Protein AF-A0A699W8Z4-F1 (afdb_monomer)

Mean predicted aligned error: 20.71 Å

Secondary structure (DSSP, 8-state):
-HHHH---------GGGS-----SHHHHHHHHHHHHHHHHHHHHHHHHHHHHHHHHHHHHHHT----TT-S----GGGS-TT-------------EEEEETTEEEEE-

Sequence (108 aa):
FEMLYGRKCRALIYWDQVGERVIEGPEMIEVTNEKVDVTKEKLKEARTRQKSYADKHRRSIEGYKYHPLHVISYPPDQIRTDLSYVKEPEAILDRQDRVMRNKTIPFV

Radius of gyration: 31.48 Å; Cα contacts (8 Å, |Δi|>4): 25; chains: 1; bounding box: 66×32×83 Å

Solvent-accessible surface area (backbone atoms only — not comparable to full-atom values): 7192 Å² total; per-residue (Å²): 104,45,91,78,68,77,49,85,78,84,75,91,71,74,69,73,81,68,52,86,67,79,71,74,57,72,68,53,53,53,58,46,50,54,52,50,52,55,49,51,52,52,51,51,50,52,49,52,53,52,47,52,54,52,50,53,54,49,50,59,58,65,66,56,68,81,53,88,75,72,63,80,75,75,69,76,84,77,62,53,93,80,72,69,82,80,85,75,83,78,75,80,86,72,80,51,66,51,77,52,100,88,50,71,46,72,62,124

pLDDT: mean 71.03, std 14.37, range [50.16, 97.56]

Structure (mmCIF, N/CA/C/O backbone):
data_AF-A0A699W8Z4-F1
#
_entry.id   AF-A0A699W8Z4-F1
#
loop_
_atom_site.group_PDB
_atom_site.id
_atom_site.type_symbol
_atom_site.label_atom_id
_atom_site.label_alt_id
_atom_site.label_comp_id
_atom_site.label_asym_id
_atom_site.label_entity_id
_atom_site.label_seq_id
_atom_site.pdbx_PDB_ins_code
_atom_site.Cartn_x
_atom_site.Cartn_y
_atom_site.Cartn_z
_atom_site.occupancy
_atom_site.B_iso_or_equiv
_atom_site.auth_seq_id
_atom_site.auth_comp_id
_atom_site.auth_asym_id
_atom_site.auth_atom_id
_atom_site.pdbx_PDB_model_num
ATOM 1 N N . PHE A 1 1 ? -34.199 8.991 -5.380 1.00 58.59 1 PHE A N 1
ATOM 2 C CA . PHE A 1 1 ? -33.123 8.441 -6.234 1.00 58.59 1 PHE A CA 1
ATOM 3 C C . PHE A 1 1 ? -33.701 7.768 -7.479 1.00 58.59 1 PHE A C 1
ATOM 5 O O . PHE A 1 1 ? -33.406 8.234 -8.569 1.00 58.59 1 PHE A O 1
AT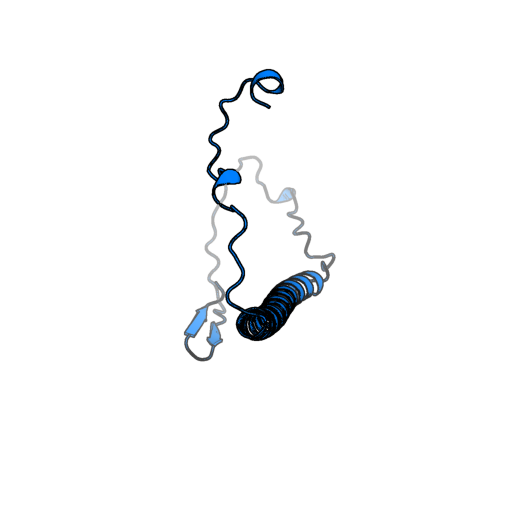OM 12 N N . GLU A 1 2 ? -34.605 6.787 -7.345 1.00 66.38 2 GLU A N 1
ATOM 13 C CA . GLU A 1 2 ? -35.345 6.191 -8.480 1.00 66.38 2 GLU A CA 1
ATOM 14 C C . GLU A 1 2 ? -36.110 7.217 -9.331 1.00 66.38 2 GLU A C 1
ATOM 16 O O . GLU A 1 2 ? -35.928 7.245 -10.541 1.00 66.38 2 GLU A O 1
ATOM 21 N N . MET A 1 3 ? -36.874 8.129 -8.718 1.00 63.16 3 MET A N 1
ATOM 22 C CA . MET A 1 3 ? -37.578 9.191 -9.461 1.00 63.16 3 MET A CA 1
ATOM 23 C C . MET A 1 3 ? -36.656 10.227 -10.130 1.00 63.16 3 MET A C 1
ATOM 25 O O . MET A 1 3 ? -37.082 10.894 -11.061 1.00 63.16 3 MET A O 1
ATOM 29 N N . LEU A 1 4 ? -35.409 10.376 -9.670 1.00 71.44 4 LEU A N 1
ATOM 30 C CA . LEU A 1 4 ? -34.469 11.369 -10.213 1.00 71.44 4 LEU A CA 1
ATOM 31 C C . LEU A 1 4 ? -33.598 10.801 -11.340 1.00 71.44 4 LEU A C 1
ATOM 33 O O . LEU A 1 4 ? -33.197 11.539 -12.229 1.00 71.44 4 LEU A O 1
ATOM 37 N N . TYR A 1 5 ? -33.293 9.502 -11.296 1.00 75.38 5 TYR A N 1
ATOM 38 C CA . TYR A 1 5 ? -32.319 8.875 -12.198 1.00 75.38 5 TYR A CA 1
ATOM 39 C C . TYR A 1 5 ? -32.858 7.634 -12.930 1.00 75.38 5 TYR A C 1
ATOM 41 O O . TYR A 1 5 ? -32.111 6.987 -13.662 1.00 75.38 5 TYR A O 1
ATOM 49 N N . GLY A 1 6 ? -34.128 7.265 -12.729 1.00 73.62 6 GLY A N 1
ATOM 50 C CA . GLY A 1 6 ? -34.839 6.242 -13.506 1.00 73.62 6 GLY A CA 1
ATOM 51 C C . GLY A 1 6 ? -34.324 4.803 -13.369 1.00 73.62 6 GLY A C 1
ATOM 52 O O . GLY A 1 6 ? -34.761 3.929 -14.114 1.00 73.62 6 GLY A O 1
ATOM 53 N N . ARG A 1 7 ? -33.397 4.519 -12.443 1.00 72.62 7 ARG A N 1
ATOM 54 C CA . ARG A 1 7 ? -32.856 3.168 -12.218 1.00 72.62 7 ARG A CA 1
ATOM 55 C C . ARG A 1 7 ? -33.319 2.596 -10.890 1.00 72.62 7 ARG A C 1
ATOM 57 O O . ARG A 1 7 ? -33.156 3.253 -9.864 1.00 72.62 7 ARG A O 1
ATOM 64 N N . LYS A 1 8 ? -33.830 1.356 -10.931 1.00 67.94 8 LYS A N 1
ATOM 65 C CA . LYS A 1 8 ? -34.246 0.614 -9.738 1.00 67.94 8 LYS A CA 1
ATOM 66 C C . LYS A 1 8 ? -33.076 0.478 -8.769 1.00 67.94 8 LYS A C 1
ATOM 68 O O . LYS A 1 8 ? -32.028 -0.064 -9.131 1.00 67.94 8 LYS A O 1
ATOM 73 N N . CYS A 1 9 ? -33.248 0.965 -7.549 1.00 65.50 9 CYS A N 1
ATOM 74 C CA . CYS A 1 9 ? -32.247 0.836 -6.505 1.00 65.50 9 CYS A CA 1
ATOM 75 C C . CYS A 1 9 ? -32.200 -0.627 -6.050 1.00 65.50 9 CYS A C 1
ATOM 77 O O . CYS A 1 9 ? -33.095 -1.093 -5.351 1.00 65.50 9 CYS A O 1
ATOM 79 N N . ARG A 1 10 ? -31.135 -1.364 -6.382 1.00 64.88 10 ARG A N 1
ATOM 80 C CA . ARG A 1 10 ? -30.791 -2.589 -5.643 1.00 64.88 10 ARG A CA 1
ATOM 81 C C . ARG A 1 10 ? -30.096 -2.170 -4.350 1.00 64.88 10 ARG A C 1
ATOM 83 O O . ARG A 1 10 ? -28.872 -2.113 -4.291 1.00 64.88 10 ARG A O 1
ATOM 90 N N . ALA A 1 11 ? -30.874 -1.784 -3.345 1.00 62.78 11 ALA A N 1
ATOM 91 C CA . ALA A 1 11 ? -30.331 -1.493 -2.026 1.00 62.78 11 ALA A CA 1
ATOM 92 C C . ALA A 1 11 ? -29.930 -2.815 -1.349 1.00 62.78 11 ALA A C 1
ATOM 94 O O . ALA A 1 11 ? -30.782 -3.654 -1.081 1.00 62.78 11 ALA A O 1
ATOM 95 N N . LEU A 1 12 ? -28.633 -3.004 -1.092 1.00 62.75 12 LEU A N 1
ATOM 96 C CA . LEU A 1 12 ? -28.105 -4.144 -0.326 1.00 62.75 12 LEU A CA 1
ATOM 97 C C . LEU A 1 12 ? -28.066 -3.884 1.186 1.00 62.75 12 LEU A C 1
ATOM 99 O O . LEU A 1 12 ? -27.716 -4.777 1.947 1.00 62.75 12 LEU A O 1
ATOM 103 N N . ILE A 1 13 ? -28.372 -2.664 1.631 1.00 61.16 13 ILE A N 1
ATOM 104 C CA . ILE A 1 13 ? -28.156 -2.258 3.020 1.00 61.16 13 ILE A CA 1
ATOM 105 C C . ILE A 1 13 ? -29.382 -1.477 3.489 1.00 61.16 13 ILE A C 1
ATOM 107 O O . ILE A 1 13 ? -29.518 -0.278 3.246 1.00 61.16 13 ILE A O 1
ATOM 111 N N . TYR A 1 14 ? -30.299 -2.205 4.119 1.00 52.31 14 TYR A N 1
ATOM 112 C CA . TYR A 1 14 ? -31.408 -1.658 4.886 1.00 52.31 14 TYR A CA 1
ATOM 113 C C . TYR A 1 14 ? -30.858 -1.235 6.254 1.00 52.31 14 TYR A C 1
ATOM 115 O O . TYR A 1 14 ? -30.494 -2.073 7.074 1.00 52.31 14 TYR A O 1
ATOM 123 N N . TRP A 1 15 ? -30.721 0.075 6.464 1.00 57.62 15 TRP A N 1
ATOM 124 C CA . TRP A 1 15 ? -30.121 0.657 7.674 1.00 57.62 15 TRP A CA 1
ATOM 125 C C . TRP A 1 15 ? -30.980 0.517 8.940 1.00 57.62 15 TRP A C 1
ATOM 127 O O . TRP A 1 15 ? -30.484 0.757 10.032 1.00 57.62 15 TRP A O 1
ATOM 137 N N . ASP A 1 16 ? -32.235 0.094 8.816 1.00 55.84 16 ASP A N 1
ATOM 138 C CA . ASP A 1 16 ? -33.168 -0.057 9.941 1.00 55.84 16 ASP A CA 1
ATOM 139 C C . ASP A 1 16 ? -32.844 -1.266 10.843 1.00 55.84 16 ASP A C 1
ATOM 141 O O . ASP A 1 16 ? -33.093 -1.242 12.042 1.00 55.84 16 ASP A O 1
ATOM 145 N N . GLN A 1 17 ? -32.154 -2.288 10.323 1.00 51.16 17 GLN A N 1
ATOM 146 C CA . GLN A 1 17 ? -31.671 -3.411 11.146 1.00 51.16 17 GLN A CA 1
ATOM 147 C C . GLN A 1 17 ? -30.394 -3.101 11.936 1.00 51.16 17 GLN A C 1
ATOM 149 O O . GLN A 1 17 ? -29.946 -3.923 12.736 1.00 51.16 17 GLN A O 1
ATOM 154 N N . VAL A 1 18 ? -29.823 -1.902 11.780 1.00 53.47 18 VAL A N 1
ATOM 155 C CA . VAL A 1 18 ? -28.865 -1.343 12.747 1.00 53.47 18 VAL A CA 1
ATOM 156 C C . VAL A 1 18 ? -29.654 -0.594 13.826 1.00 53.47 18 VAL A C 1
ATOM 158 O O . VAL A 1 18 ? -29.312 0.521 14.207 1.00 53.47 18 VAL A O 1
ATOM 161 N N . GLY A 1 19 ? -30.736 -1.217 14.303 1.00 50.16 19 GLY A N 1
ATOM 162 C CA . GLY A 1 19 ? -31.404 -0.822 15.530 1.00 50.16 19 GLY A CA 1
ATOM 163 C C . GLY A 1 19 ? -30.371 -0.719 16.641 1.00 50.16 19 GLY A C 1
ATOM 164 O O . GLY A 1 19 ? -29.384 -1.460 16.642 1.00 50.16 19 GLY A O 1
ATOM 165 N N . GLU A 1 20 ? -30.586 0.255 17.518 1.00 53.91 20 GLU A N 1
ATOM 166 C CA . GLU A 1 20 ? -29.800 0.577 18.702 1.00 53.91 20 GLU A CA 1
ATOM 167 C C . GLU A 1 20 ? -29.424 -0.708 19.452 1.00 53.91 20 GLU A C 1
ATOM 169 O O . GLU A 1 20 ? -30.170 -1.240 20.272 1.00 53.91 20 GLU A O 1
ATOM 174 N N . ARG A 1 21 ? -28.276 -1.284 19.088 1.00 57.94 21 ARG A N 1
ATOM 175 C CA . ARG A 1 21 ? -27.756 -2.478 19.738 1.00 57.94 21 ARG A CA 1
ATOM 176 C C . ARG A 1 21 ? -27.343 -1.967 21.099 1.00 57.94 21 ARG A C 1
ATOM 178 O O . ARG A 1 21 ? -26.380 -1.205 21.172 1.00 57.94 21 ARG A O 1
ATOM 185 N N . VAL A 1 22 ? -28.106 -2.309 22.136 1.00 61.59 22 VAL A N 1
ATOM 186 C CA . VAL A 1 22 ? -27.710 -2.054 23.520 1.00 61.59 22 VAL A CA 1
ATOM 187 C C . VAL A 1 22 ? -26.300 -2.601 23.645 1.00 61.59 22 VAL A C 1
ATOM 189 O O . VAL A 1 22 ? -26.073 -3.799 23.482 1.00 61.59 22 VAL A O 1
ATOM 192 N N . ILE A 1 23 ? -25.344 -1.690 23.779 1.00 62.50 23 ILE A N 1
ATOM 193 C CA . ILE A 1 23 ? -23.941 -2.049 23.752 1.00 62.50 23 ILE A CA 1
ATOM 194 C C . ILE A 1 23 ? -23.704 -2.882 25.009 1.00 62.50 23 ILE A C 1
ATOM 196 O O . ILE A 1 23 ? -23.993 -2.417 26.111 1.00 62.50 23 ILE A O 1
ATOM 200 N N . GLU A 1 24 ? -23.261 -4.127 24.835 1.00 62.31 24 GLU A N 1
ATOM 201 C CA . GLU A 1 24 ? -22.892 -5.043 25.917 1.00 62.31 24 GLU A CA 1
ATOM 202 C C . GLU A 1 24 ? -21.743 -4.443 26.742 1.00 62.31 24 GLU A C 1
ATOM 204 O O . GLU A 1 24 ? -20.581 -4.760 26.533 1.00 62.31 24 GLU A O 1
ATOM 209 N N . GLY A 1 25 ? -22.063 -3.547 27.673 1.00 71.62 25 GLY A N 1
ATOM 210 C CA . GLY A 1 25 ? -21.138 -2.968 28.642 1.00 71.62 25 GLY A CA 1
ATOM 211 C C . GLY A 1 25 ? -20.009 -2.076 28.077 1.00 71.62 25 GLY A C 1
ATOM 212 O O . GLY A 1 25 ? -19.638 -2.146 26.905 1.00 71.62 25 GLY A O 1
ATOM 213 N N . PRO A 1 26 ? -19.418 -1.215 28.925 1.00 79.06 26 PRO A N 1
ATOM 214 C CA . PRO A 1 26 ? -18.267 -0.381 28.559 1.00 79.06 26 PRO A CA 1
ATOM 215 C C . PRO A 1 26 ? -17.001 -1.200 28.243 1.00 79.06 26 PRO A C 1
ATOM 217 O O . PRO A 1 26 ? -16.204 -0.796 27.402 1.00 79.06 26 PRO A O 1
ATOM 220 N N . GLU A 1 27 ? -16.848 -2.386 28.832 1.00 80.44 27 GLU A N 1
ATOM 221 C CA . GLU A 1 27 ? -15.670 -3.246 28.652 1.00 80.44 27 GLU A CA 1
ATOM 222 C C . GLU A 1 27 ? -15.514 -3.745 27.202 1.00 80.44 27 GLU A C 1
ATOM 224 O O . GLU A 1 27 ? -14.425 -3.705 26.628 1.00 80.44 27 GLU 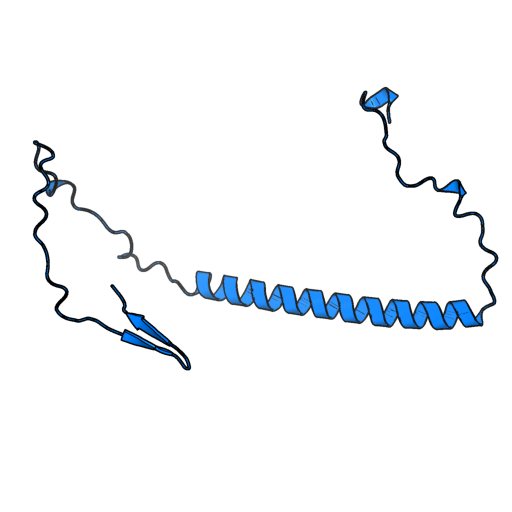A O 1
ATOM 229 N N . MET A 1 28 ? -16.613 -4.130 26.543 1.00 78.25 28 MET A N 1
ATOM 230 C CA . MET A 1 28 ? -16.565 -4.549 25.137 1.00 78.25 28 MET A CA 1
ATOM 231 C C . MET A 1 28 ? -16.257 -3.383 24.195 1.00 78.25 28 MET A C 1
ATOM 233 O O . MET A 1 28 ? -15.639 -3.583 23.146 1.00 78.25 28 MET A O 1
ATOM 237 N N . ILE A 1 29 ? -16.650 -2.159 24.558 1.00 81.75 29 ILE A N 1
ATOM 238 C CA . ILE A 1 29 ? -16.320 -0.949 23.794 1.00 81.75 29 ILE A CA 1
ATOM 239 C C . ILE A 1 29 ? -14.811 -0.695 23.840 1.00 81.75 29 ILE A C 1
ATOM 241 O O . ILE A 1 29 ? -14.199 -0.425 22.809 1.00 81.75 29 ILE A O 1
ATOM 245 N N . GLU A 1 30 ? -14.188 -0.828 25.009 1.00 83.38 30 GLU A N 1
ATOM 246 C CA . GLU A 1 30 ? -12.742 -0.640 25.163 1.00 83.38 30 GLU A CA 1
ATOM 247 C C . GLU A 1 30 ? -11.949 -1.683 24.363 1.00 83.38 30 GLU A C 1
ATOM 249 O O . GLU A 1 30 ? -11.101 -1.322 23.542 1.00 83.38 30 GLU A O 1
ATOM 254 N N . VAL A 1 31 ? -12.308 -2.965 24.492 1.00 86.12 31 VAL A N 1
ATOM 255 C CA . VAL A 1 31 ? -11.664 -4.064 23.748 1.00 86.12 31 VAL A CA 1
ATOM 256 C C . VAL A 1 31 ? -11.847 -3.917 22.233 1.00 86.12 31 VAL A C 1
ATOM 258 O O . VAL A 1 31 ? -10.957 -4.260 21.445 1.00 86.12 31 VAL A O 1
ATOM 261 N N . THR A 1 32 ? -13.006 -3.433 21.779 1.00 88.56 32 THR A N 1
ATOM 262 C CA . THR A 1 32 ? -13.248 -3.219 20.344 1.00 88.56 32 THR A CA 1
ATOM 263 C C . THR A 1 32 ? -12.489 -2.012 19.810 1.00 88.56 32 THR A C 1
ATOM 265 O O . THR A 1 32 ? -11.918 -2.112 18.723 1.00 88.56 32 THR A O 1
ATOM 268 N N . ASN A 1 33 ? -12.397 -0.919 20.568 1.00 91.00 33 ASN A N 1
ATOM 269 C CA . ASN A 1 33 ? -11.604 0.252 20.196 1.00 91.00 33 ASN A CA 1
ATOM 270 C C . ASN A 1 33 ? -10.115 -0.082 20.059 1.00 91.00 33 ASN A C 1
ATOM 272 O O . ASN A 1 33 ? -9.501 0.274 19.052 1.00 91.00 33 ASN A O 1
ATOM 276 N N . GLU A 1 34 ? -9.557 -0.855 20.992 1.00 93.69 34 GLU A N 1
ATOM 277 C CA . GLU A 1 34 ? -8.164 -1.304 20.911 1.00 93.69 34 GLU A CA 1
ATOM 278 C C . GLU A 1 34 ? -7.910 -2.122 19.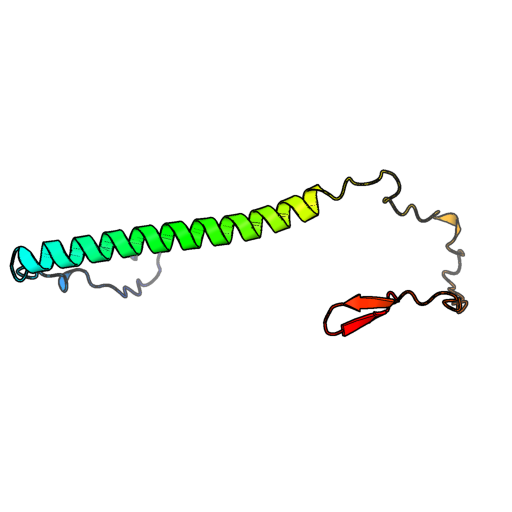631 1.00 93.69 34 GLU A C 1
ATOM 280 O O . GLU A 1 34 ? -6.970 -1.866 18.872 1.00 93.69 34 GLU A O 1
ATOM 285 N N . LYS A 1 35 ? -8.806 -3.066 19.312 1.00 93.81 35 LYS A N 1
ATOM 286 C CA . LYS A 1 35 ? -8.722 -3.859 18.073 1.00 93.81 35 LYS A CA 1
ATOM 287 C C . LYS A 1 35 ? -8.870 -2.999 16.818 1.00 93.81 35 LYS A C 1
ATOM 289 O O . LYS A 1 35 ? -8.205 -3.264 15.809 1.00 93.81 35 LYS A O 1
ATOM 294 N N . VAL A 1 36 ?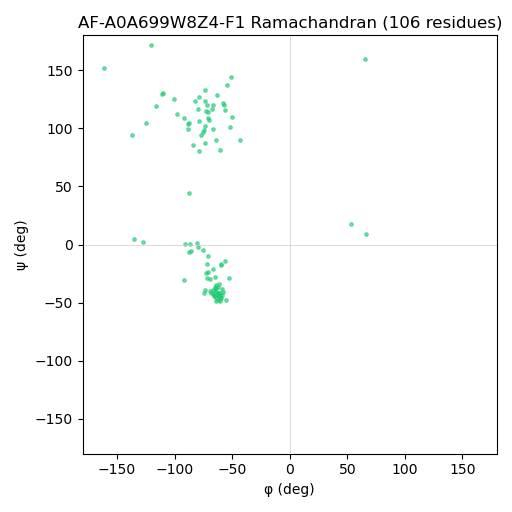 -9.729 -1.982 16.855 1.00 95.25 36 VAL A N 1
ATOM 295 C CA . VAL A 1 36 ? -9.896 -1.020 15.760 1.00 95.25 36 VAL A CA 1
ATOM 296 C C . VAL A 1 36 ? -8.596 -0.253 15.525 1.00 95.25 36 VAL A C 1
ATOM 298 O O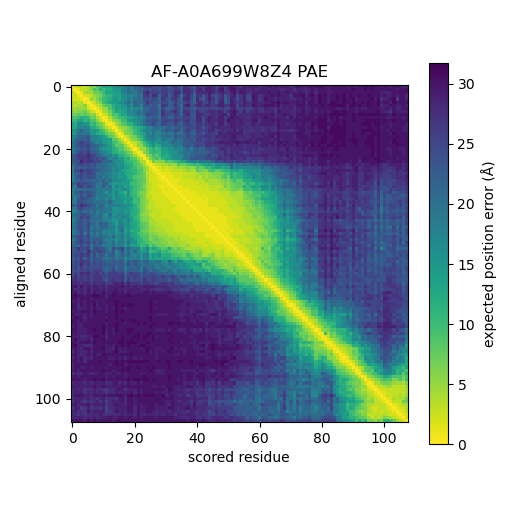 . VAL A 1 36 ? -8.176 -0.125 14.373 1.00 95.25 36 VAL A O 1
ATOM 301 N N . ASP A 1 37 ? -7.919 0.197 16.577 1.00 95.38 37 ASP A N 1
ATOM 302 C CA . ASP A 1 37 ? -6.671 0.949 16.444 1.00 95.38 37 ASP A CA 1
ATOM 303 C C . ASP A 1 37 ? -5.523 0.080 15.921 1.00 95.38 37 ASP A C 1
ATOM 305 O O . ASP A 1 37 ? -4.842 0.472 14.968 1.00 95.38 37 ASP A O 1
ATOM 309 N N . VAL A 1 38 ? -5.398 -1.161 16.400 1.00 96.25 38 VAL A N 1
ATOM 310 C CA . VAL A 1 38 ? -4.457 -2.143 15.830 1.00 96.25 38 VAL A CA 1
ATOM 311 C C . VAL A 1 38 ? -4.733 -2.379 14.339 1.00 96.25 38 VAL A C 1
ATOM 313 O O . VAL A 1 38 ? -3.808 -2.469 13.527 1.00 96.25 38 VAL A O 1
ATOM 316 N N . THR A 1 39 ? -6.006 -2.465 13.947 1.00 95.31 39 THR A N 1
ATOM 317 C CA . THR A 1 39 ? -6.400 -2.666 12.543 1.00 95.31 39 THR A CA 1
ATOM 318 C C . THR A 1 39 ? -6.042 -1.452 11.683 1.00 95.31 39 THR A C 1
ATOM 320 O O . THR A 1 39 ? -5.524 -1.618 10.575 1.00 95.31 39 THR A O 1
ATOM 323 N N . LYS A 1 40 ? -6.256 -0.230 12.190 1.00 96.69 40 LYS A N 1
ATOM 324 C CA . LYS A 1 40 ? -5.866 1.011 11.502 1.00 96.69 40 LYS A CA 1
ATOM 325 C C . LYS A 1 40 ? -4.359 1.073 11.267 1.00 96.69 40 LYS A C 1
ATOM 327 O O . LYS A 1 40 ? -3.948 1.408 10.157 1.00 96.69 40 LYS A O 1
ATOM 332 N N . GLU A 1 41 ? -3.544 0.729 12.264 1.00 97.44 41 GLU A N 1
ATOM 333 C CA . GLU A 1 41 ? -2.083 0.740 12.124 1.00 97.44 41 GLU A CA 1
ATOM 334 C C . GLU A 1 41 ? -1.598 -0.299 11.107 1.00 97.44 41 GLU A C 1
ATOM 336 O O . GLU A 1 41 ? -0.837 0.037 10.197 1.00 97.44 41 GLU A O 1
ATOM 341 N N . LYS A 1 42 ? -2.134 -1.526 11.145 1.00 97.44 42 LYS A N 1
ATOM 342 C CA . LYS A 1 42 ? -1.837 -2.551 10.127 1.00 97.44 42 LYS A CA 1
ATOM 343 C C . LYS A 1 42 ? -2.219 -2.102 8.715 1.00 97.44 42 LYS A C 1
ATOM 345 O O . LYS A 1 42 ? -1.495 -2.372 7.756 1.00 97.44 42 LYS A O 1
ATOM 350 N N . LEU A 1 43 ? -3.340 -1.397 8.568 1.00 97.56 43 LEU A N 1
ATOM 351 C CA . LEU A 1 43 ? -3.787 -0.874 7.277 1.00 97.56 43 LEU A CA 1
ATOM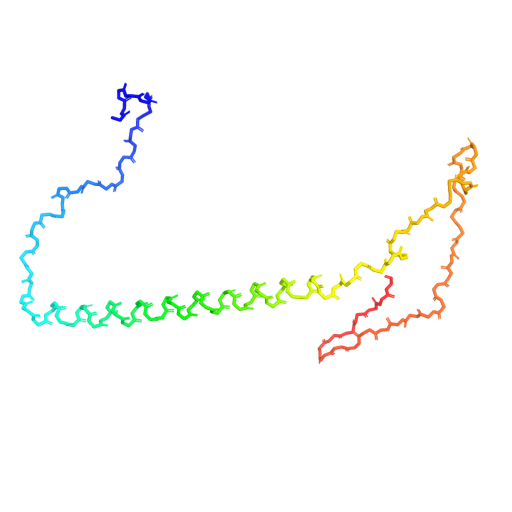 352 C C . LEU A 1 43 ? -2.885 0.262 6.774 1.00 97.56 43 LEU A C 1
ATOM 354 O O . LEU A 1 43 ? -2.563 0.307 5.582 1.00 97.56 43 LEU A O 1
ATOM 358 N N . LYS A 1 44 ? -2.438 1.157 7.665 1.00 97.25 44 LYS A N 1
ATOM 359 C CA . LYS A 1 44 ? -1.438 2.184 7.333 1.00 97.25 44 LYS A CA 1
ATOM 360 C C . LYS A 1 44 ? -0.132 1.541 6.878 1.00 97.25 44 LYS A C 1
ATOM 362 O O . LYS A 1 44 ? 0.393 1.938 5.841 1.00 97.25 44 LYS A O 1
ATOM 367 N N . GLU A 1 45 ? 0.350 0.526 7.589 1.00 95.75 45 GLU A N 1
ATOM 368 C CA . GLU A 1 45 ? 1.574 -0.194 7.232 1.00 95.75 45 GLU A CA 1
ATOM 369 C C . GLU A 1 45 ? 1.453 -0.911 5.876 1.00 95.75 45 GLU A C 1
ATOM 371 O O . GLU A 1 45 ? 2.342 -0.827 5.029 1.00 95.75 45 GLU A O 1
ATOM 376 N N . ALA A 1 46 ? 0.327 -1.576 5.610 1.00 95.38 46 ALA A N 1
ATOM 377 C CA . ALA A 1 46 ? 0.080 -2.197 4.310 1.00 95.38 46 ALA A CA 1
ATOM 378 C C . ALA A 1 46 ? 0.084 -1.158 3.173 1.00 95.38 46 ALA A C 1
ATOM 380 O O . ALA A 1 46 ? 0.681 -1.388 2.116 1.00 95.38 46 ALA A O 1
ATOM 381 N N . ARG A 1 47 ? -0.523 0.016 3.403 1.00 96.19 47 ARG A N 1
ATOM 382 C CA . ARG A 1 47 ? -0.526 1.128 2.443 1.00 96.19 47 ARG A CA 1
ATOM 383 C C . ARG A 1 47 ? 0.880 1.674 2.197 1.00 96.19 47 ARG A C 1
ATOM 385 O O . ARG A 1 47 ? 1.240 1.898 1.043 1.00 96.19 47 ARG A O 1
ATOM 392 N N . THR A 1 48 ? 1.677 1.904 3.241 1.00 95.31 48 THR A N 1
ATOM 393 C CA . THR A 1 48 ? 3.052 2.406 3.080 1.00 95.31 48 THR A CA 1
ATOM 394 C C . THR A 1 48 ? 3.933 1.392 2.353 1.00 95.31 48 THR A C 1
ATOM 396 O O . THR A 1 48 ? 4.691 1.789 1.469 1.00 95.31 48 THR A O 1
ATOM 399 N N . ARG A 1 49 ? 3.774 0.089 2.630 1.00 90.94 49 ARG A N 1
ATOM 400 C CA . ARG A 1 49 ? 4.437 -0.995 1.885 1.00 90.94 49 ARG A CA 1
ATOM 401 C C . ARG A 1 49 ? 4.047 -0.993 0.406 1.00 90.94 49 ARG A C 1
ATOM 403 O O .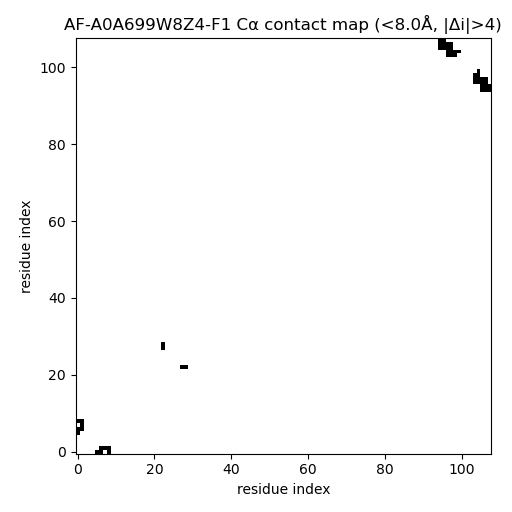 ARG A 1 49 ? 4.925 -1.021 -0.448 1.00 90.94 49 ARG A O 1
ATOM 410 N N . GLN A 1 50 ? 2.756 -0.916 0.073 1.00 91.81 50 GLN A N 1
ATOM 411 C CA . GLN A 1 50 ? 2.328 -0.817 -1.332 1.00 91.81 50 GLN A CA 1
ATOM 412 C C . GLN A 1 50 ? 2.917 0.414 -2.026 1.00 91.81 50 GLN A C 1
ATOM 414 O O . GLN A 1 50 ? 3.409 0.315 -3.151 1.00 91.81 50 GLN A O 1
ATOM 419 N N . LYS A 1 51 ? 2.904 1.564 -1.345 1.00 91.69 51 LYS A N 1
ATOM 420 C CA . LYS A 1 51 ? 3.462 2.804 -1.880 1.00 91.69 51 LYS A CA 1
ATOM 421 C C . LYS A 1 51 ? 4.965 2.684 -2.136 1.00 91.69 51 LYS A C 1
ATOM 423 O O . LYS A 1 51 ? 5.415 3.097 -3.196 1.00 91.69 51 LYS A O 1
ATOM 428 N N . SER A 1 52 ? 5.731 2.063 -1.238 1.00 89.25 52 SER A N 1
ATOM 429 C CA . SER A 1 52 ? 7.173 1.875 -1.447 1.00 89.25 52 SER A CA 1
ATOM 430 C C . SER A 1 52 ? 7.484 0.957 -2.637 1.00 89.25 52 SER A C 1
ATOM 432 O O . SER A 1 52 ? 8.416 1.241 -3.392 1.00 89.25 52 SER A O 1
ATOM 434 N N . TYR A 1 53 ? 6.683 -0.093 -2.867 1.00 81.88 53 TYR A N 1
ATOM 435 C CA . TYR A 1 53 ? 6.787 -0.926 -4.073 1.00 81.88 53 TYR A CA 1
ATOM 436 C C . TYR A 1 53 ? 6.507 -0.125 -5.350 1.00 81.88 53 TYR A C 1
ATOM 438 O O . TYR A 1 53 ? 7.298 -0.187 -6.295 1.00 81.88 53 TYR A O 1
ATOM 446 N N . ALA A 1 54 ? 5.419 0.650 -5.370 1.00 77.81 54 ALA A N 1
ATOM 447 C CA . ALA A 1 54 ? 5.061 1.496 -6.507 1.00 77.81 54 ALA A CA 1
ATOM 448 C C . ALA A 1 54 ? 6.125 2.576 -6.776 1.00 77.81 54 ALA A C 1
ATOM 450 O O . ALA A 1 54 ? 6.541 2.765 -7.919 1.00 77.81 54 ALA A O 1
ATOM 451 N N . ASP A 1 55 ? 6.634 3.227 -5.728 1.00 80.81 55 ASP A N 1
ATOM 452 C CA . ASP A 1 55 ? 7.666 4.261 -5.827 1.00 80.81 55 ASP A CA 1
ATOM 453 C C . ASP A 1 55 ? 9.003 3.686 -6.319 1.00 80.81 55 ASP A C 1
ATOM 455 O O . ASP A 1 55 ? 9.677 4.309 -7.140 1.00 80.81 55 ASP A O 1
ATOM 459 N N . LYS A 1 56 ? 9.390 2.478 -5.883 1.00 73.25 56 LYS A N 1
ATOM 460 C CA . LYS A 1 56 ? 10.583 1.783 -6.400 1.00 73.25 56 LYS A CA 1
ATOM 461 C C . LYS A 1 56 ? 10.453 1.488 -7.895 1.00 73.25 56 LYS A C 1
ATOM 463 O O . LYS A 1 56 ? 11.414 1.682 -8.639 1.00 73.25 56 LYS A O 1
ATOM 468 N N . HIS A 1 57 ? 9.275 1.052 -8.339 1.00 68.81 57 HIS A N 1
ATOM 469 C CA . HIS A 1 57 ? 9.010 0.821 -9.756 1.00 68.81 57 HIS A CA 1
ATOM 470 C C . HIS A 1 57 ? 9.039 2.133 -10.556 1.00 68.81 57 HIS A C 1
ATOM 472 O O . HIS A 1 57 ? 9.709 2.212 -11.584 1.00 68.81 57 HIS A O 1
ATOM 478 N N . ARG A 1 58 ? 8.433 3.208 -10.039 1.00 66.06 58 ARG A N 1
ATOM 479 C CA . ARG A 1 58 ? 8.481 4.535 -10.668 1.00 66.06 58 ARG A CA 1
ATOM 480 C C . ARG A 1 58 ? 9.909 5.073 -10.797 1.00 66.06 58 ARG A C 1
ATOM 482 O O . ARG A 1 58 ? 10.285 5.503 -11.881 1.00 66.06 58 ARG A O 1
ATOM 489 N N . ARG A 1 59 ? 10.732 4.980 -9.745 1.00 65.25 59 ARG A N 1
ATOM 490 C CA . ARG A 1 59 ? 12.150 5.389 -9.802 1.00 65.25 59 ARG A CA 1
ATOM 491 C C . ARG A 1 59 ? 12.955 4.579 -10.813 1.00 65.25 59 ARG A C 1
ATOM 493 O O . ARG A 1 59 ? 13.857 5.129 -11.431 1.00 65.25 59 ARG A O 1
ATOM 500 N N . SER A 1 60 ? 12.642 3.292 -10.996 1.00 62.94 60 SER A N 1
ATOM 501 C CA . SER A 1 60 ? 13.306 2.485 -12.026 1.00 62.94 60 SER A CA 1
ATOM 502 C C . SER A 1 60 ? 13.011 2.994 -13.438 1.00 62.94 60 SER A C 1
ATOM 504 O O . SER A 1 60 ? 13.910 2.985 -14.265 1.00 62.94 60 SER A O 1
ATOM 506 N N . ILE A 1 61 ? 11.803 3.514 -13.682 1.00 60.97 61 ILE A N 1
ATOM 507 C CA . ILE A 1 61 ? 11.410 4.117 -14.963 1.00 60.97 61 ILE A CA 1
ATOM 508 C C . ILE A 1 61 ? 12.048 5.506 -15.133 1.00 60.97 61 ILE A C 1
ATOM 510 O O . ILE A 1 61 ? 12.560 5.828 -16.196 1.00 60.97 61 ILE A O 1
ATOM 514 N N . GLU A 1 62 ? 12.076 6.311 -14.073 1.00 59.16 62 GLU A N 1
ATOM 515 C CA . GLU A 1 62 ? 12.648 7.667 -14.080 1.00 59.16 62 GLU A CA 1
ATOM 516 C C . GLU A 1 62 ? 14.188 7.672 -14.189 1.00 59.16 62 GLU A C 1
ATOM 518 O O . GLU A 1 62 ? 14.782 8.628 -14.681 1.00 59.16 62 GLU A O 1
ATOM 523 N N . GLY A 1 63 ? 14.842 6.577 -13.783 1.00 57.94 63 GLY A N 1
ATOM 524 C CA . GLY A 1 63 ? 16.277 6.348 -13.968 1.00 57.94 63 GLY A CA 1
ATOM 525 C C . GLY A 1 63 ? 16.690 6.058 -15.415 1.00 57.94 63 GLY A C 1
ATOM 526 O O . GLY A 1 63 ? 17.871 6.206 -15.742 1.00 57.94 63 GLY A O 1
ATOM 527 N N . TYR A 1 64 ? 15.746 5.707 -16.298 1.00 58.72 64 TYR A N 1
ATOM 528 C CA . TYR A 1 64 ? 15.986 5.754 -17.737 1.00 58.72 64 TYR A CA 1
ATOM 529 C C . TYR A 1 64 ? 15.992 7.223 -18.160 1.00 58.72 64 TYR A C 1
ATOM 531 O O . TYR A 1 64 ? 14.981 7.792 -18.568 1.00 58.72 64 TYR A O 1
ATOM 539 N N . LYS A 1 65 ? 17.163 7.860 -18.073 1.00 56.16 65 LYS A N 1
ATOM 540 C CA . LYS A 1 65 ? 17.420 9.057 -18.871 1.00 56.16 65 LYS A CA 1
ATOM 541 C C . LYS A 1 65 ? 17.203 8.644 -20.321 1.00 56.16 65 LYS A C 1
ATOM 543 O O . LYS A 1 65 ? 17.935 7.788 -20.813 1.00 56.16 65 LYS A O 1
ATOM 548 N N . TYR A 1 66 ? 16.211 9.225 -20.988 1.00 52.94 66 TYR A N 1
ATOM 549 C CA . TYR A 1 66 ? 16.116 9.157 -22.440 1.00 52.94 66 TYR A CA 1
ATOM 550 C C . TYR A 1 66 ? 17.467 9.613 -23.001 1.00 52.94 66 TYR A C 1
ATOM 552 O O . TYR A 1 66 ? 17.785 10.801 -22.982 1.00 52.94 66 TYR A O 1
ATOM 560 N N . HIS A 1 67 ? 18.309 8.668 -23.419 1.00 52.31 67 HIS A N 1
ATOM 561 C CA . HIS A 1 67 ? 19.504 8.997 -24.174 1.00 52.31 67 HIS A CA 1
ATOM 562 C C . HIS A 1 67 ? 19.006 9.621 -25.484 1.00 52.31 67 HIS A C 1
ATOM 564 O O . HIS A 1 67 ? 18.166 9.005 -26.139 1.00 52.31 67 HIS A O 1
ATOM 570 N N . PRO A 1 68 ? 19.480 10.804 -25.903 1.00 58.72 68 PRO A N 1
ATOM 571 C CA . PRO A 1 68 ? 19.042 11.439 -27.152 1.00 58.72 68 PRO A CA 1
ATOM 572 C C . PRO A 1 68 ? 19.225 10.566 -28.409 1.00 58.72 68 PRO A C 1
ATOM 574 O O . PRO A 1 68 ? 18.625 10.842 -29.439 1.00 58.72 68 PRO A O 1
ATOM 577 N N . LEU A 1 69 ? 20.009 9.484 -28.310 1.00 57.50 69 LEU A N 1
ATOM 578 C CA . LEU A 1 69 ? 20.189 8.465 -29.356 1.00 57.50 69 LEU A CA 1
ATOM 579 C C . LEU A 1 69 ? 19.200 7.278 -29.278 1.00 57.50 69 LEU A C 1
ATOM 581 O O . LEU A 1 69 ? 19.287 6.373 -30.096 1.00 57.50 69 LEU A O 1
ATOM 585 N N . HIS A 1 70 ? 18.268 7.243 -28.317 1.00 57.78 70 HIS A N 1
ATOM 586 C CA . HIS A 1 70 ? 17.187 6.240 -28.268 1.00 57.78 70 HIS A CA 1
ATOM 587 C C . HIS A 1 70 ? 16.012 6.571 -29.194 1.00 57.78 70 HIS A C 1
ATOM 589 O O . HIS A 1 70 ? 15.046 5.811 -29.264 1.00 57.78 70 HIS A O 1
ATOM 595 N N . VAL A 1 71 ? 16.095 7.670 -29.944 1.00 59.03 71 VAL A N 1
ATOM 596 C CA . VAL A 1 71 ? 15.318 7.791 -31.173 1.00 59.03 71 VAL A CA 1
ATOM 597 C C . VAL A 1 71 ? 16.017 6.899 -32.188 1.00 59.03 71 VAL A C 1
ATOM 599 O O . VAL A 1 71 ? 17.034 7.287 -32.757 1.00 59.03 71 VAL A O 1
ATOM 602 N N . ILE A 1 72 ? 15.502 5.685 -32.384 1.00 56.25 72 ILE A N 1
ATOM 603 C CA . ILE A 1 72 ? 15.893 4.864 -33.528 1.00 56.25 72 ILE A CA 1
ATOM 604 C C . ILE A 1 72 ? 15.414 5.630 -34.766 1.00 56.25 72 ILE A C 1
ATOM 606 O O . ILE A 1 72 ? 14.259 5.514 -35.174 1.00 56.25 72 ILE A O 1
ATOM 610 N N . SER A 1 73 ? 16.264 6.502 -35.312 1.00 55.12 73 SER A N 1
ATOM 611 C CA . SER A 1 73 ? 16.018 7.096 -36.616 1.00 55.12 73 SER A CA 1
ATOM 612 C C . SER A 1 73 ? 16.293 5.999 -37.629 1.00 55.12 73 SER A C 1
ATOM 614 O O . SER A 1 73 ? 17.448 5.678 -37.896 1.00 55.12 73 SER A O 1
ATOM 616 N N . T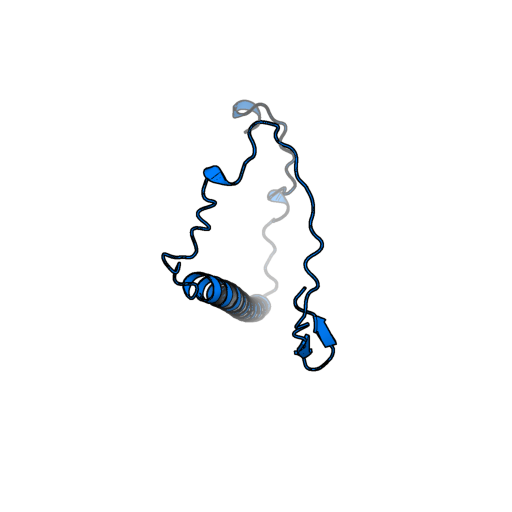YR A 1 74 ? 15.241 5.388 -38.158 1.00 59.34 74 TYR A N 1
ATOM 617 C CA . TYR A 1 74 ? 15.378 4.599 -39.369 1.00 59.34 74 TYR A CA 1
ATOM 618 C C . TYR A 1 74 ? 15.610 5.593 -40.514 1.00 59.34 74 TYR A C 1
ATOM 620 O O . TYR A 1 74 ? 14.716 6.407 -40.765 1.00 59.34 74 TYR A O 1
ATOM 628 N N . PRO A 1 75 ? 16.785 5.603 -41.167 1.00 59.75 75 PRO A N 1
ATOM 629 C CA . PRO A 1 75 ? 16.955 6.360 -42.398 1.00 59.75 75 PRO A CA 1
ATOM 630 C C . PRO A 1 75 ? 15.906 5.868 -43.421 1.00 59.75 75 PRO A C 1
ATOM 632 O O . PRO A 1 75 ? 15.872 4.668 -43.716 1.00 59.75 75 PRO A O 1
ATOM 635 N N . PRO A 1 76 ? 14.996 6.734 -43.921 1.00 57.75 76 PRO A N 1
ATOM 636 C CA . PRO A 1 76 ? 13.923 6.343 -44.850 1.00 57.75 76 PRO A CA 1
ATOM 637 C C . PRO A 1 76 ? 14.423 5.729 -46.168 1.00 57.75 76 PRO A C 1
ATOM 639 O O . PRO A 1 76 ? 13.670 5.095 -46.900 1.00 57.75 76 PRO A O 1
ATOM 642 N N . ASP A 1 77 ? 15.698 5.928 -46.471 1.00 59.56 77 ASP A N 1
ATOM 643 C CA . ASP A 1 77 ? 16.415 5.544 -47.681 1.00 59.56 77 ASP A CA 1
ATOM 644 C C . ASP A 1 77 ? 16.756 4.045 -47.780 1.00 59.56 77 ASP A C 1
ATOM 646 O O . ASP A 1 77 ? 17.207 3.594 -48.831 1.00 59.56 77 ASP A O 1
ATOM 650 N N . GLN A 1 78 ? 16.477 3.241 -46.747 1.00 54.09 78 GLN A N 1
ATOM 651 C CA . GLN A 1 78 ? 16.654 1.779 -46.802 1.00 54.09 78 GLN A CA 1
ATOM 652 C C . GLN A 1 78 ? 15.449 1.021 -47.382 1.00 54.09 78 GLN A C 1
ATOM 654 O O . GLN A 1 78 ? 15.521 -0.192 -47.592 1.00 54.09 78 GLN A O 1
ATOM 659 N N . ILE A 1 79 ? 14.336 1.705 -47.663 1.00 58.75 79 ILE A N 1
ATOM 660 C CA . ILE A 1 79 ? 13.156 1.079 -48.263 1.00 58.75 79 ILE A CA 1
ATOM 661 C C . ILE A 1 79 ? 13.323 1.117 -49.781 1.00 58.75 79 ILE A C 1
ATOM 663 O O . ILE A 1 79 ? 13.150 2.155 -50.419 1.00 58.75 79 ILE A O 1
ATOM 667 N N . ARG A 1 80 ? 13.660 -0.030 -50.377 1.00 59.09 80 ARG A N 1
ATOM 668 C CA . ARG A 1 80 ? 13.608 -0.197 -51.834 1.00 59.09 80 ARG A CA 1
ATOM 669 C C . ARG A 1 80 ? 12.194 0.165 -52.312 1.00 59.09 80 ARG A C 1
ATOM 671 O O . ARG A 1 80 ? 11.207 -0.208 -51.681 1.00 59.09 80 ARG A O 1
ATOM 678 N N . THR A 1 81 ? 12.076 0.901 -53.414 1.00 65.25 81 THR A N 1
ATOM 679 C CA . THR A 1 81 ? 10.789 1.382 -53.962 1.00 65.25 81 THR A CA 1
ATOM 680 C C . THR A 1 81 ? 9.808 0.264 -54.325 1.00 65.25 81 THR A C 1
ATOM 682 O O . THR A 1 81 ? 8.615 0.514 -54.458 1.00 65.25 81 THR A O 1
ATOM 685 N N . ASP A 1 82 ? 10.296 -0.966 -54.461 1.00 71.75 82 ASP A N 1
ATOM 686 C CA . ASP A 1 82 ? 9.520 -2.181 -54.702 1.00 71.75 82 ASP A CA 1
ATOM 687 C C . ASP A 1 82 ? 9.000 -2.848 -53.410 1.00 71.75 82 ASP A C 1
ATOM 689 O O . ASP A 1 82 ? 8.356 -3.893 -53.492 1.00 71.75 82 ASP A O 1
ATOM 693 N N . LEU A 1 83 ? 9.277 -2.272 -52.226 1.00 65.56 83 LEU A N 1
ATOM 694 C CA . LEU A 1 83 ? 8.965 -2.827 -50.900 1.00 65.56 83 LEU A CA 1
ATOM 695 C C . LEU A 1 83 ? 9.501 -4.261 -50.696 1.00 65.56 83 LEU A C 1
ATOM 697 O O . LEU A 1 83 ? 9.045 -4.970 -49.794 1.00 65.56 83 LEU A O 1
ATOM 701 N N . SER A 1 84 ? 10.462 -4.710 -51.515 1.00 66.88 84 SER A N 1
ATOM 702 C CA . SER A 1 84 ? 10.990 -6.069 -51.436 1.00 66.88 84 SER A CA 1
ATOM 703 C C . SER A 1 84 ? 11.997 -6.175 -50.292 1.00 66.88 84 SER A C 1
ATOM 705 O O . SER A 1 84 ? 13.038 -5.517 -50.267 1.00 66.88 84 SER A O 1
ATOM 707 N N . TYR A 1 85 ? 11.669 -7.008 -49.306 1.00 59.84 85 TYR A N 1
ATOM 708 C CA . TYR A 1 85 ? 12.531 -7.291 -48.164 1.00 59.84 85 TYR A CA 1
ATOM 709 C C . TYR A 1 85 ? 13.285 -8.603 -48.401 1.00 59.84 85 TYR A C 1
ATOM 711 O O . TYR A 1 85 ? 12.681 -9.678 -48.413 1.00 59.84 85 TYR A O 1
ATOM 719 N N . VAL A 1 86 ? 14.606 -8.530 -48.579 1.00 61.78 86 VAL A N 1
ATOM 720 C CA . VAL A 1 86 ? 15.481 -9.711 -48.556 1.00 61.78 86 VAL A CA 1
ATOM 721 C C . VAL A 1 86 ? 15.978 -9.879 -47.125 1.00 61.78 86 VAL A C 1
ATOM 723 O O . VAL A 1 86 ? 16.752 -9.068 -46.626 1.00 61.78 86 VAL A O 1
ATOM 726 N N . LYS A 1 87 ? 15.489 -10.917 -46.441 1.00 61.22 87 LYS A N 1
ATOM 727 C CA . LYS A 1 87 ? 15.900 -11.248 -45.075 1.00 61.22 87 LYS A CA 1
ATOM 728 C C . LYS A 1 87 ? 17.263 -11.934 -45.114 1.00 61.22 87 LYS A C 1
ATOM 730 O O . LYS A 1 87 ? 17.323 -13.148 -45.297 1.00 61.22 87 LYS A O 1
ATOM 735 N N . GLU A 1 88 ? 18.345 -11.182 -44.956 1.00 57.16 88 GLU A N 1
ATOM 736 C CA . GLU A 1 88 ? 19.656 -11.786 -44.712 1.00 57.16 88 GLU A CA 1
ATOM 737 C C . GLU A 1 88 ? 19.697 -12.328 -43.272 1.00 57.16 88 GLU A C 1
ATOM 739 O O . GLU A 1 88 ? 19.397 -11.591 -42.328 1.00 57.16 88 GLU A O 1
ATOM 744 N N . PRO A 1 89 ? 19.979 -13.627 -43.063 1.00 50.69 89 PRO A N 1
ATOM 745 C CA . PRO A 1 89 ? 20.106 -14.170 -41.723 1.00 50.69 89 PRO A CA 1
ATOM 746 C C . PRO A 1 89 ? 21.445 -13.723 -41.131 1.00 50.69 89 PRO A C 1
ATOM 748 O O . PRO A 1 89 ? 22.479 -14.347 -41.364 1.00 50.69 89 PRO A O 1
ATOM 751 N N . GLU A 1 90 ? 21.429 -12.654 -40.340 1.00 60.78 90 GLU A N 1
ATOM 752 C CA . GLU A 1 90 ? 22.565 -12.325 -39.483 1.00 60.78 90 GLU A CA 1
ATOM 753 C C . GLU A 1 90 ? 22.698 -13.401 -38.396 1.00 60.78 90 GLU A C 1
ATOM 755 O O . GLU A 1 90 ? 21.799 -13.628 -37.580 1.00 60.78 90 GLU A O 1
ATOM 760 N N . ALA A 1 91 ? 23.823 -14.117 -38.413 1.00 62.97 91 ALA A N 1
ATOM 761 C CA . ALA A 1 91 ? 24.160 -15.062 -37.363 1.00 62.97 91 ALA A CA 1
ATOM 762 C C . ALA A 1 91 ? 24.529 -14.281 -36.095 1.00 62.97 91 ALA A C 1
ATOM 764 O O . ALA A 1 91 ? 25.477 -13.498 -36.095 1.00 62.97 91 ALA A O 1
ATOM 765 N N . ILE A 1 92 ? 23.796 -14.506 -35.003 1.00 59.22 92 ILE A N 1
ATOM 766 C CA . ILE A 1 92 ? 24.118 -13.931 -33.691 1.00 59.22 92 ILE A CA 1
ATOM 767 C C . ILE A 1 92 ? 25.433 -14.567 -33.213 1.00 59.22 92 ILE A C 1
ATOM 769 O O . ILE A 1 92 ? 25.437 -15.707 -32.745 1.00 59.22 92 ILE A O 1
ATOM 773 N N . LEU A 1 93 ? 26.547 -13.847 -33.388 1.00 61.00 93 LEU A N 1
ATOM 774 C CA . LEU A 1 93 ? 27.902 -14.312 -33.057 1.00 61.00 93 LEU A CA 1
ATOM 775 C C . LEU A 1 93 ? 28.153 -14.390 -31.544 1.00 61.00 93 LEU A C 1
ATOM 777 O O . LEU A 1 93 ? 28.944 -15.221 -31.107 1.00 61.00 93 LEU A O 1
ATOM 781 N N . ASP A 1 94 ? 27.473 -13.554 -30.755 1.00 55.31 94 ASP A N 1
ATOM 782 C CA . ASP A 1 94 ? 27.624 -13.486 -29.301 1.00 55.31 94 ASP A CA 1
ATOM 783 C C . ASP A 1 94 ? 26.263 -13.673 -28.617 1.00 55.31 94 ASP A C 1
ATOM 785 O O . ASP A 1 94 ? 25.406 -12.789 -28.635 1.00 55.31 94 ASP A O 1
ATOM 789 N N . ARG A 1 95 ? 26.041 -14.861 -28.041 1.00 62.22 95 ARG A N 1
ATOM 790 C CA . ARG A 1 95 ? 24.901 -15.131 -27.157 1.00 62.22 95 ARG A CA 1
ATOM 791 C C . ARG A 1 95 ? 25.318 -14.778 -25.741 1.00 62.22 95 ARG A C 1
ATOM 793 O O . ARG A 1 95 ? 25.979 -15.567 -25.069 1.00 62.22 95 ARG A O 1
ATOM 800 N N . GLN A 1 96 ? 24.919 -13.597 -25.288 1.00 66.06 96 GLN A N 1
ATOM 801 C CA . GLN A 1 96 ? 25.118 -13.222 -23.896 1.00 66.06 96 GLN A CA 1
ATOM 802 C C . GLN A 1 96 ? 24.013 -13.815 -23.029 1.00 66.06 96 GLN A C 1
ATOM 804 O O . GLN A 1 96 ? 22.824 -13.559 -23.222 1.00 66.06 96 GLN A O 1
ATOM 809 N N . ASP A 1 97 ? 24.436 -14.583 -22.033 1.00 78.69 97 ASP A N 1
ATOM 810 C CA . ASP A 1 97 ? 23.561 -15.216 -21.062 1.00 78.69 97 ASP A CA 1
ATOM 811 C C . ASP A 1 97 ? 23.553 -14.423 -19.755 1.00 78.69 97 ASP A C 1
ATOM 813 O O . ASP A 1 97 ? 24.584 -14.211 -19.110 1.00 78.69 97 ASP A O 1
ATOM 817 N N . ARG A 1 98 ? 22.363 -14.033 -19.293 1.00 75.06 98 ARG A N 1
ATOM 818 C CA . ARG A 1 98 ? 22.195 -13.510 -17.938 1.00 75.06 98 ARG A CA 1
ATOM 819 C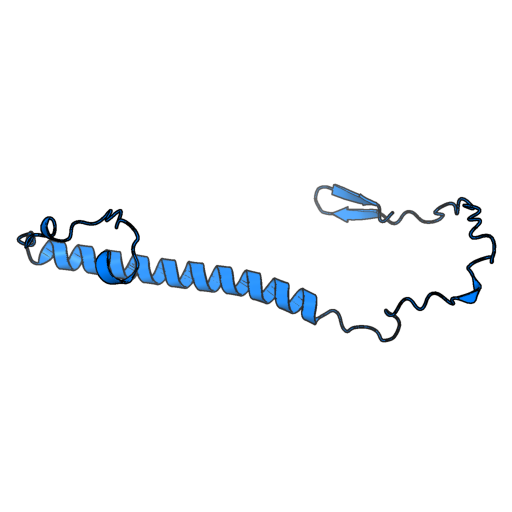 C . ARG A 1 98 ? 21.935 -14.642 -16.969 1.00 75.06 98 ARG A C 1
ATOM 821 O O . ARG A 1 98 ? 20.812 -15.137 -16.853 1.00 75.06 98 ARG A O 1
ATOM 828 N N . VAL A 1 99 ? 22.967 -14.991 -16.213 1.00 80.38 99 VAL A N 1
ATOM 829 C CA . VAL A 1 99 ? 22.876 -15.963 -15.124 1.00 80.38 99 VAL A CA 1
ATOM 830 C C . VAL A 1 99 ? 22.265 -15.306 -13.884 1.00 80.38 99 VAL A C 1
ATOM 832 O O . VAL A 1 99 ? 22.713 -14.262 -13.408 1.00 80.38 99 VAL A O 1
ATOM 835 N N . MET A 1 100 ? 21.222 -15.925 -13.344 1.00 81.75 100 MET A N 1
ATOM 836 C CA . MET A 1 100 ? 20.598 -15.588 -12.066 1.00 81.75 100 MET A CA 1
ATOM 837 C C . MET A 1 100 ? 20.646 -16.788 -11.121 1.00 81.75 100 MET A C 1
ATOM 839 O O . MET A 1 100 ? 20.985 -17.898 -11.517 1.00 81.75 100 MET A O 1
ATOM 843 N N . ARG A 1 101 ? 20.259 -16.572 -9.856 1.00 75.94 101 ARG A N 1
ATOM 844 C CA . ARG A 1 101 ? 20.358 -17.579 -8.782 1.00 75.94 101 ARG A CA 1
ATOM 845 C C . ARG A 1 101 ? 19.719 -18.936 -9.109 1.00 75.94 101 ARG A C 1
ATOM 847 O O . ARG A 1 101 ? 20.158 -19.934 -8.558 1.00 75.94 101 ARG A O 1
ATOM 854 N N . ASN A 1 102 ? 18.688 -18.973 -9.952 1.00 86.31 102 ASN A N 1
ATOM 855 C CA . ASN A 1 102 ? 17.975 -20.202 -10.317 1.00 86.31 102 ASN A CA 1
ATOM 856 C C . ASN A 1 102 ? 17.688 -20.352 -11.819 1.00 86.31 102 ASN A C 1
ATOM 858 O O . ASN A 1 102 ? 16.967 -21.272 -12.195 1.00 86.31 102 ASN A O 1
ATOM 862 N N . LYS A 1 103 ? 18.178 -19.444 -12.671 1.00 78.62 103 LYS A N 1
ATOM 863 C CA . LYS A 1 103 ? 17.941 -19.525 -14.118 1.00 78.62 103 LYS A CA 1
ATOM 864 C C . LYS A 1 103 ? 18.931 -18.702 -14.920 1.00 78.62 103 LYS A C 1
ATOM 866 O O . LYS A 1 103 ? 19.372 -17.651 -14.463 1.00 78.62 103 LYS A O 1
ATOM 871 N N . THR A 1 104 ? 19.170 -19.144 -16.144 1.00 87.25 104 THR A N 1
ATOM 872 C CA . THR A 1 104 ? 19.944 -18.425 -17.154 1.00 87.25 104 THR A CA 1
ATOM 873 C C . THR A 1 104 ? 18.997 -17.972 -18.255 1.00 87.25 104 THR A C 1
ATOM 875 O O . THR A 1 104 ? 18.175 -18.763 -18.717 1.00 87.25 104 THR A O 1
ATOM 878 N N . ILE A 1 105 ? 19.050 -16.691 -18.619 1.00 75.12 105 ILE A N 1
ATOM 879 C CA . ILE A 1 105 ? 18.211 -16.115 -19.674 1.00 75.12 105 ILE A CA 1
ATOM 880 C C . ILE A 1 105 ? 19.125 -15.653 -20.812 1.00 75.12 105 ILE A C 1
ATOM 882 O O . ILE A 1 105 ? 19.939 -14.763 -20.560 1.00 75.12 105 ILE A O 1
ATOM 886 N N . PRO A 1 106 ? 18.985 -16.200 -22.031 1.00 75.94 106 PRO A N 1
ATOM 887 C CA . PRO A 1 106 ? 19.716 -15.701 -23.185 1.00 75.94 106 PRO A CA 1
ATOM 888 C C . PRO A 1 106 ? 19.126 -14.361 -23.630 1.00 75.94 106 PRO A C 1
ATOM 890 O O . PRO A 1 106 ? 17.905 -14.215 -23.747 1.00 75.94 106 PRO A O 1
ATOM 893 N N . PHE A 1 107 ? 19.987 -13.379 -23.874 1.00 64.44 107 PHE A N 1
ATOM 894 C CA . PHE A 1 107 ? 19.615 -12.136 -24.537 1.00 64.44 107 PHE A CA 1
ATOM 895 C C . PHE A 1 107 ? 19.658 -12.368 -26.050 1.00 64.44 107 PHE A C 1
ATOM 897 O O . PHE A 1 107 ? 20.697 -12.190 -26.679 1.00 64.44 107 PHE A O 1
ATOM 904 N N . VAL A 1 108 ? 18.552 -12.872 -26.603 1.00 69.06 108 VAL A N 1
ATOM 905 C CA . VAL A 1 108 ? 18.324 -12.963 -28.057 1.00 69.06 108 VAL A CA 1
ATOM 906 C C . VAL A 1 108 ? 17.668 -11.681 -28.539 1.00 69.06 108 VAL A C 1
ATOM 908 O O . VAL A 1 108 ? 16.757 -11.204 -27.822 1.00 69.06 108 VAL A O 1
#

Organism: Tanacetum cinerariifolium (NCBI:txid118510)

Foldseek 3Di:
DCVVPVDDDPDPDDPCVPPPPPPPDPVVVVVVVVVVVVVVVVVVVVVVVVVVVVVVVVVVVVVPPPDVPVPPPDPPVVQDPVNDDDDDDDDPPDFDWDDDPPDIDTPD